Protein AF-A0A6L3X5A9-F1 (afdb_monomer_lite)

Sequence (90 aa):
EPLAPNANRLEGLCPPVQAADGELNGEPVRFVTVVRDANNHFPRAAQGEVGLLEGWTLAKVVSETVAADADKAVKRPIVAVNGGPNHGHG

Organism: NCBI:txid158836

Radius of gyration: 14.07 Å; chains: 1; bounding box: 43×21×39 Å

Foldseek 3Di:
DDQDPPWAWDPDADPQKTWTWDDDPNAIAIEIAGAAACPDPDNVCRHRDCDDRNVVRVVVVVVVQCVVCVPPPDRHYYHYDYPDDPPPDD

Structure (mmCIF, N/CA/C/O backbone):
data_AF-A0A6L3X5A9-F1
#
_entry.id   AF-A0A6L3X5A9-F1
#
loop_
_atom_site.group_PDB
_atom_site.id
_atom_site.type_symbol
_atom_site.label_atom_id
_atom_site.label_alt_id
_atom_site.label_comp_id
_atom_site.label_asym_id
_atom_site.label_entity_id
_atom_site.label_seq_id
_atom_site.pdbx_PDB_ins_code
_atom_site.Cartn_x
_atom_site.Cartn_y
_atom_site.Cartn_z
_atom_site.occupancy
_atom_site.B_iso_or_equiv
_atom_site.auth_seq_id
_atom_site.auth_comp_id
_atom_site.auth_asym_id
_atom_site.auth_atom_id
_atom_site.pdbx_PDB_model_num
ATOM 1 N N . GLU A 1 1 ? 14.987 -1.393 2.798 1.00 54.12 1 GLU A N 1
ATOM 2 C CA . GLU A 1 1 ? 14.934 -0.814 4.154 1.00 54.12 1 GLU A CA 1
ATOM 3 C C . GLU A 1 1 ? 13.520 -0.990 4.704 1.00 54.12 1 GLU A C 1
ATOM 5 O O . GLU A 1 1 ? 12.596 -0.966 3.890 1.00 54.12 1 GLU A O 1
ATOM 10 N N . PRO A 1 2 ? 13.332 -1.290 5.999 1.00 65.56 2 PRO A N 1
ATOM 11 C CA . PRO A 1 2 ? 12.000 -1.399 6.597 1.00 65.56 2 PRO A CA 1
ATOM 12 C C . PRO A 1 2 ? 11.289 -0.034 6.629 1.00 65.56 2 PRO A C 1
ATOM 14 O O . PRO A 1 2 ? 11.931 0.988 6.842 1.00 65.56 2 PRO A O 1
ATOM 17 N N . LEU A 1 3 ? 9.965 -0.023 6.424 1.00 77.88 3 LEU A N 1
ATOM 18 C CA . LEU A 1 3 ? 9.157 1.212 6.374 1.00 77.88 3 LEU A CA 1
ATOM 19 C C . LEU A 1 3 ? 9.042 1.920 7.728 1.00 77.88 3 LEU A C 1
ATOM 21 O O . LEU A 1 3 ? 8.929 3.140 7.782 1.00 77.88 3 LEU A O 1
ATOM 25 N N . ALA A 1 4 ? 9.053 1.141 8.805 1.00 79.62 4 ALA A N 1
ATOM 26 C CA . ALA A 1 4 ? 9.098 1.601 10.181 1.00 79.62 4 ALA A CA 1
ATOM 27 C C . ALA A 1 4 ? 9.706 0.487 11.057 1.00 79.62 4 ALA A C 1
ATOM 29 O O . ALA A 1 4 ? 9.703 -0.683 10.646 1.00 79.62 4 ALA A O 1
ATOM 30 N N . PRO A 1 5 ? 10.233 0.811 12.252 1.00 79.00 5 PRO A N 1
ATOM 31 C CA . PRO A 1 5 ? 10.701 -0.196 13.200 1.00 79.00 5 PRO A CA 1
ATOM 32 C C . PRO A 1 5 ? 9.594 -1.206 13.523 1.00 79.00 5 PRO A C 1
ATOM 34 O O . PRO A 1 5 ? 8.461 -0.814 13.784 1.00 79.00 5 PRO A O 1
ATOM 37 N N . ASN A 1 6 ? 9.927 -2.500 13.516 1.00 81.94 6 ASN A N 1
ATOM 38 C CA . ASN A 1 6 ? 9.012 -3.606 13.842 1.00 81.94 6 ASN A CA 1
ATOM 39 C C . ASN A 1 6 ? 7.741 -3.697 12.970 1.00 81.94 6 ASN A C 1
ATOM 41 O O . ASN A 1 6 ? 6.777 -4.348 13.366 1.00 81.94 6 ASN A O 1
ATOM 45 N N . ALA A 1 7 ? 7.727 -3.072 11.788 1.00 86.75 7 ALA A N 1
ATOM 46 C CA . ALA A 1 7 ? 6.590 -3.159 10.881 1.00 86.75 7 ALA A CA 1
ATOM 47 C C . ALA A 1 7 ? 6.616 -4.460 10.058 1.00 86.75 7 ALA A C 1
AT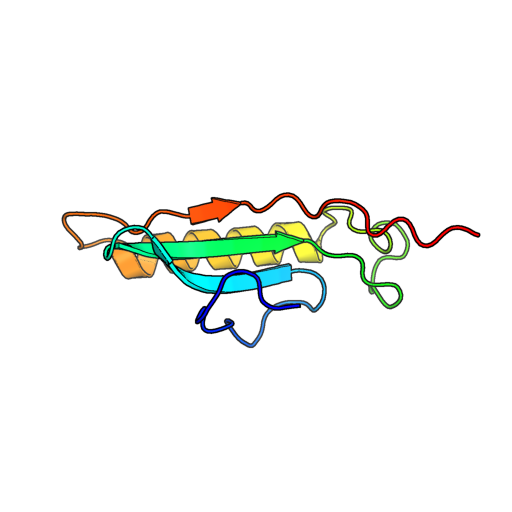OM 49 O O . ALA A 1 7 ? 7.620 -4.795 9.424 1.00 86.75 7 ALA A O 1
ATOM 50 N N . ASN A 1 8 ? 5.485 -5.162 10.020 1.00 92.31 8 ASN A N 1
ATOM 51 C CA . ASN A 1 8 ? 5.291 -6.392 9.260 1.00 92.31 8 ASN A CA 1
ATOM 52 C C . ASN A 1 8 ? 4.855 -6.068 7.832 1.00 92.31 8 ASN A C 1
ATOM 54 O O . ASN A 1 8 ? 3.792 -5.485 7.612 1.00 92.31 8 ASN A O 1
ATOM 58 N N . ARG A 1 9 ? 5.681 -6.441 6.850 1.00 92.25 9 ARG A N 1
ATOM 59 C CA . ARG A 1 9 ? 5.424 -6.152 5.435 1.00 92.25 9 ARG A CA 1
ATOM 60 C C . ARG A 1 9 ? 4.266 -6.996 4.895 1.00 92.25 9 ARG A C 1
ATOM 62 O O . ARG A 1 9 ? 4.197 -8.193 5.147 1.00 92.25 9 ARG A O 1
ATOM 69 N N . LEU A 1 10 ? 3.401 -6.369 4.102 1.00 94.75 10 LEU A N 1
ATOM 70 C CA . LEU A 1 10 ? 2.382 -7.060 3.317 1.00 94.75 10 LEU A CA 1
ATOM 71 C C . LEU A 1 10 ? 3.024 -7.738 2.100 1.00 94.75 10 LEU A C 1
ATOM 73 O O . LEU A 1 10 ? 3.855 -7.148 1.405 1.00 94.75 10 LEU A O 1
ATOM 77 N N . GLU A 1 11 ? 2.606 -8.967 1.823 1.00 93.19 11 GLU A N 1
ATOM 78 C CA . GLU A 1 11 ? 3.063 -9.744 0.671 1.00 93.19 11 GLU A CA 1
ATOM 79 C C . GLU A 1 11 ? 2.121 -9.599 -0.535 1.00 93.19 11 GLU A C 1
ATOM 81 O O . GLU A 1 11 ? 1.009 -9.081 -0.429 1.00 93.19 11 GLU A O 1
ATOM 86 N N . GLY A 1 12 ? 2.566 -10.059 -1.709 1.00 93.00 12 GLY A N 1
ATOM 87 C CA . GLY A 1 12 ? 1.729 -10.110 -2.916 1.00 93.00 12 GLY A CA 1
ATOM 88 C C . GLY A 1 12 ? 1.424 -8.752 -3.559 1.00 93.00 12 GLY A C 1
ATOM 89 O O . GLY A 1 12 ? 0.497 -8.648 -4.364 1.00 93.00 12 GLY A O 1
ATOM 90 N N . LEU A 1 13 ? 2.182 -7.712 -3.208 1.00 93.94 13 LEU A N 1
ATOM 91 C CA . LEU A 1 13 ? 2.112 -6.391 -3.835 1.00 93.94 13 LEU A CA 1
ATOM 92 C C . LEU A 1 13 ? 3.042 -6.318 -5.050 1.00 93.94 13 LEU A C 1
ATOM 94 O O . LEU A 1 13 ? 4.013 -7.074 -5.143 1.00 93.94 13 LEU A O 1
ATOM 98 N N . CYS A 1 14 ? 2.773 -5.394 -5.980 1.00 92.69 14 CYS A N 1
ATOM 99 C CA . CYS A 1 14 ? 3.736 -5.122 -7.042 1.00 92.69 14 CYS A CA 1
ATOM 100 C C . CYS A 1 14 ? 5.062 -4.617 -6.433 1.00 92.69 14 CYS A C 1
ATOM 102 O O . CYS A 1 14 ? 5.020 -3.847 -5.470 1.00 92.69 14 CYS A O 1
ATOM 104 N N . PRO A 1 15 ? 6.230 -4.981 -6.993 1.00 91.50 15 PRO A N 1
ATOM 105 C CA . PRO A 1 15 ? 7.533 -4.700 -6.380 1.00 91.50 15 PRO A CA 1
ATOM 106 C C . PRO A 1 15 ? 7.793 -3.248 -5.917 1.00 91.50 15 PRO A C 1
ATOM 108 O O . PRO A 1 15 ? 8.336 -3.085 -4.820 1.00 91.50 15 PRO A O 1
ATOM 111 N N . PRO A 1 16 ? 7.411 -2.193 -6.671 1.00 92.00 16 PRO A N 1
ATOM 112 C CA . PRO A 1 16 ? 7.663 -0.811 -6.254 1.00 92.00 16 PRO A CA 1
ATOM 113 C C . PRO A 1 16 ? 6.728 -0.310 -5.148 1.00 92.00 16 PRO A C 1
ATOM 115 O O . PRO A 1 16 ? 7.031 0.706 -4.527 1.00 92.00 16 PRO A O 1
ATOM 118 N N . VAL A 1 17 ? 5.618 -0.997 -4.855 1.00 94.19 17 VAL A N 1
ATOM 119 C CA . VAL A 1 17 ? 4.706 -0.615 -3.768 1.00 94.19 17 VAL A CA 1
ATOM 120 C C . VAL A 1 17 ? 5.032 -1.429 -2.533 1.00 94.19 17 VAL A C 1
ATOM 122 O O . VAL A 1 17 ? 4.997 -2.658 -2.540 1.00 94.19 17 VAL A O 1
ATOM 125 N N . GLN A 1 18 ? 5.303 -0.735 -1.436 1.00 94.50 18 GLN A N 1
ATOM 126 C CA . GLN A 1 18 ? 5.510 -1.371 -0.146 1.00 94.50 18 GLN A CA 1
ATOM 127 C C . GLN A 1 18 ? 4.406 -0.934 0.799 1.00 94.50 18 GLN A C 1
ATOM 129 O O . GLN A 1 18 ? 4.102 0.254 0.905 1.00 94.50 18 GLN A O 1
ATOM 134 N N . ALA A 1 19 ? 3.850 -1.897 1.523 1.00 95.69 19 ALA A N 1
ATOM 135 C CA . ALA A 1 19 ? 2.982 -1.630 2.650 1.00 95.69 19 ALA A CA 1
ATOM 136 C C . ALA A 1 19 ? 3.430 -2.464 3.845 1.00 95.69 19 ALA A C 1
ATOM 138 O O . ALA A 1 19 ? 3.899 -3.593 3.676 1.00 95.69 19 ALA A O 1
ATOM 139 N N . ALA A 1 20 ? 3.297 -1.914 5.044 1.00 95.81 20 ALA A N 1
ATOM 140 C CA . ALA A 1 20 ? 3.570 -2.639 6.273 1.00 95.8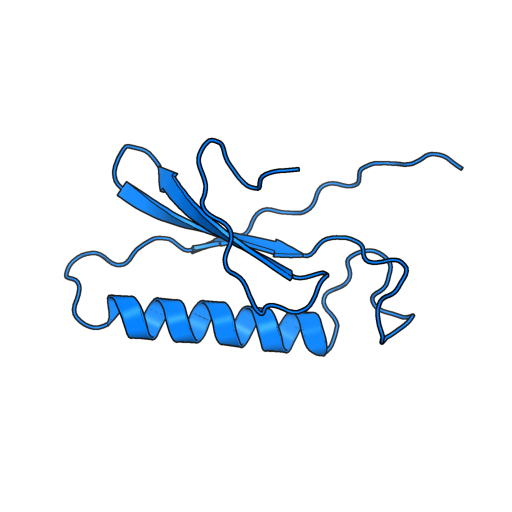1 20 ALA A CA 1
ATOM 141 C C . ALA A 1 20 ? 2.624 -2.196 7.387 1.00 95.81 20 ALA A C 1
ATOM 143 O O . ALA A 1 20 ? 2.329 -1.008 7.518 1.00 95.81 20 ALA A O 1
ATOM 144 N N . ASP A 1 21 ? 2.171 -3.153 8.189 1.00 96.31 21 ASP A N 1
ATOM 145 C CA . ASP A 1 21 ? 1.448 -2.875 9.426 1.00 96.31 21 ASP A CA 1
ATOM 146 C C . ASP A 1 21 ? 2.453 -2.692 10.568 1.00 96.31 21 ASP A C 1
ATOM 148 O O . ASP A 1 21 ? 3.396 -3.469 10.707 1.00 96.31 21 ASP A O 1
ATOM 152 N N . GLY A 1 22 ? 2.257 -1.666 11.385 1.00 94.25 22 GLY A N 1
ATOM 153 C CA . GLY A 1 22 ? 3.066 -1.387 12.566 1.00 94.25 22 GLY A CA 1
ATOM 154 C C . GLY A 1 22 ? 2.241 -0.690 13.640 1.00 94.25 22 GLY A C 1
ATOM 155 O O . GLY A 1 22 ? 1.009 -0.716 13.604 1.00 94.25 22 GLY A O 1
ATOM 156 N N . GLU A 1 23 ? 2.927 -0.033 14.571 1.00 93.50 23 GLU A N 1
ATOM 157 C CA . GLU A 1 23 ? 2.298 0.720 15.656 1.00 93.50 23 GLU A CA 1
ATOM 158 C C . GLU A 1 23 ? 2.837 2.152 15.724 1.00 93.50 23 GLU A C 1
ATOM 160 O O . GLU A 1 23 ? 4.022 2.401 15.492 1.00 93.50 23 GLU A O 1
ATOM 165 N N . LEU A 1 24 ? 1.965 3.099 16.070 1.00 89.06 24 LEU A N 1
ATOM 166 C CA . LEU A 1 24 ? 2.317 4.478 16.395 1.00 89.06 24 LEU A CA 1
ATOM 167 C C . LEU A 1 24 ? 1.603 4.862 17.691 1.00 89.06 24 LEU A C 1
ATOM 169 O O . LEU A 1 24 ? 0.378 4.861 17.745 1.00 89.06 24 LEU A O 1
ATOM 173 N N . ASN A 1 25 ? 2.363 5.179 18.742 1.00 89.38 25 ASN A N 1
ATOM 174 C CA . ASN A 1 25 ? 1.830 5.449 20.087 1.00 89.38 25 ASN A CA 1
ATOM 175 C C . ASN A 1 25 ? 0.937 4.319 20.648 1.00 89.38 25 ASN A C 1
ATOM 177 O O . ASN A 1 25 ? -0.013 4.592 21.375 1.00 89.38 25 ASN A O 1
ATOM 181 N N . GLY A 1 26 ? 1.240 3.060 20.311 1.00 89.50 26 GLY A N 1
ATOM 182 C CA . GLY A 1 26 ? 0.458 1.887 20.728 1.00 89.50 26 GLY A CA 1
ATOM 183 C C . GLY A 1 26 ? -0.819 1.645 19.917 1.00 89.50 26 GLY A C 1
ATOM 184 O O . GLY A 1 26 ? -1.542 0.697 20.202 1.00 89.50 26 GLY A O 1
ATOM 185 N N . GLU A 1 27 ? -1.092 2.466 18.899 1.00 92.12 27 GLU A N 1
ATOM 186 C CA . GLU A 1 27 ? -2.222 2.284 17.989 1.00 92.12 27 GLU A CA 1
ATOM 187 C C . GLU A 1 27 ? -1.765 1.639 16.673 1.00 92.12 27 GLU A C 1
ATOM 189 O O . GLU A 1 27 ? -0.702 1.996 16.149 1.00 92.12 27 GLU A O 1
ATOM 194 N N . PRO A 1 28 ? -2.556 0.716 16.093 1.00 94.94 28 PRO A N 1
ATOM 195 C CA .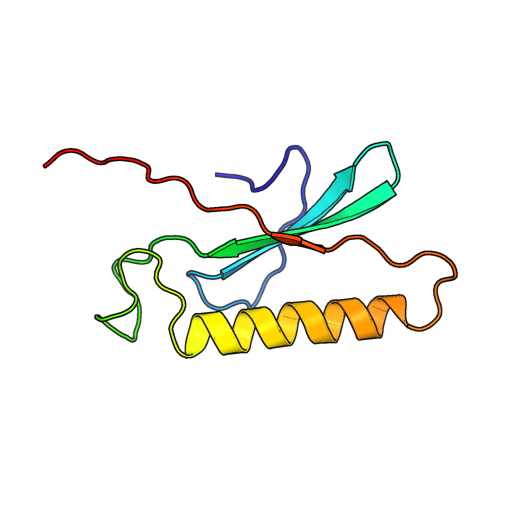 PRO A 1 28 ? -2.211 0.073 14.834 1.00 94.94 28 PRO A CA 1
ATOM 196 C C . PRO A 1 28 ? -2.203 1.093 13.693 1.00 94.94 28 PRO A C 1
ATOM 198 O O . PRO A 1 28 ? -3.118 1.903 13.566 1.00 94.94 28 PRO A O 1
ATOM 201 N N . VAL A 1 29 ? -1.207 1.009 12.814 1.00 96.56 29 VAL A N 1
ATOM 202 C CA . VAL A 1 29 ? -1.041 1.885 11.647 1.00 96.56 29 VAL A CA 1
ATOM 203 C C . VAL A 1 29 ? -0.596 1.076 10.435 1.00 96.56 29 VAL A C 1
ATOM 205 O O . VAL A 1 29 ? 0.135 0.096 10.562 1.00 96.56 29 VAL A O 1
ATOM 208 N N . ARG A 1 30 ? -1.016 1.501 9.241 1.00 97.38 30 ARG A N 1
ATOM 209 C CA . ARG A 1 30 ? -0.512 0.967 7.976 1.00 97.38 30 ARG A CA 1
ATOM 210 C C . ARG A 1 30 ? 0.345 2.001 7.264 1.00 97.38 30 ARG A C 1
ATOM 212 O O . ARG A 1 30 ? -0.157 3.041 6.849 1.00 97.38 30 ARG A O 1
ATOM 219 N N . PHE A 1 31 ? 1.622 1.698 7.081 1.00 95.88 31 PHE A N 1
ATOM 220 C CA . PHE A 1 31 ? 2.530 2.498 6.266 1.00 95.88 31 PHE A CA 1
ATOM 221 C C . PHE A 1 31 ? 2.440 2.058 4.812 1.00 95.88 31 PHE A C 1
ATOM 223 O O . PHE A 1 31 ? 2.419 0.859 4.536 1.00 95.88 31 PHE A O 1
ATOM 230 N N . VAL A 1 32 ? 2.422 3.016 3.889 1.00 95.31 32 VAL A N 1
ATOM 231 C CA . VAL A 1 32 ? 2.492 2.772 2.444 1.00 95.31 32 VAL A CA 1
ATOM 232 C C . VAL A 1 32 ? 3.530 3.686 1.806 1.00 95.31 32 VAL A C 1
ATOM 234 O O . VAL A 1 32 ? 3.664 4.847 2.189 1.00 95.31 32 VAL A O 1
ATOM 237 N N . THR A 1 33 ? 4.273 3.179 0.828 1.00 94.25 33 THR A N 1
ATOM 238 C CA . THR A 1 33 ? 5.187 3.992 0.017 1.00 94.25 33 THR A CA 1
ATOM 239 C C . THR A 1 33 ? 5.358 3.404 -1.378 1.00 94.25 33 THR A C 1
ATOM 241 O O . THR A 1 33 ? 5.082 2.222 -1.610 1.00 94.25 33 THR A O 1
ATOM 244 N N . VAL A 1 34 ? 5.864 4.236 -2.283 1.00 92.00 34 VAL A N 1
ATOM 245 C CA . VAL A 1 34 ? 6.338 3.832 -3.605 1.00 92.00 34 VAL A CA 1
ATOM 246 C C . VAL A 1 34 ? 7.840 4.062 -3.652 1.00 92.00 34 VAL A C 1
ATOM 248 O O . VAL A 1 34 ? 8.322 5.134 -3.289 1.00 92.00 34 VAL A O 1
ATOM 251 N N . VAL A 1 35 ? 8.579 3.043 -4.076 1.00 90.88 35 VAL A N 1
ATOM 252 C CA . VAL A 1 35 ? 10.032 3.099 -4.225 1.00 90.88 35 VAL A CA 1
ATOM 253 C C . VAL A 1 35 ? 10.437 2.938 -5.679 1.00 90.88 35 VAL A C 1
ATOM 255 O O . VAL A 1 35 ? 9.695 2.415 -6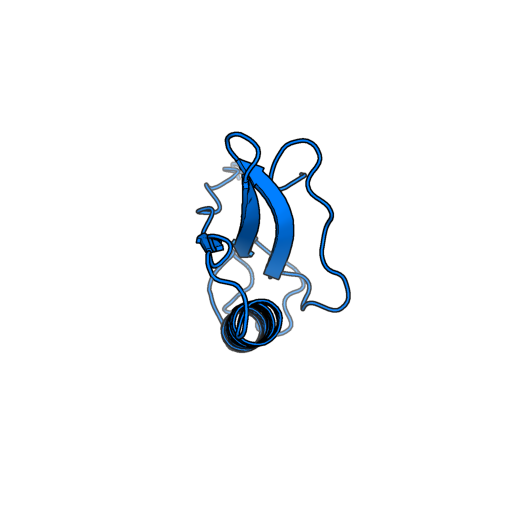.508 1.00 90.88 35 VAL A O 1
ATOM 258 N N . ARG A 1 36 ? 11.668 3.353 -5.973 1.00 90.88 36 ARG A N 1
ATOM 259 C CA . ARG A 1 36 ? 12.316 3.094 -7.252 1.00 90.88 36 ARG A CA 1
ATOM 260 C C . ARG A 1 36 ? 12.376 1.591 -7.547 1.00 90.88 36 ARG A C 1
ATOM 262 O O . ARG A 1 36 ? 12.869 0.823 -6.723 1.00 90.88 36 ARG A O 1
ATOM 269 N N . ASP A 1 37 ? 11.989 1.214 -8.762 1.00 91.88 37 ASP A N 1
ATOM 270 C CA . ASP A 1 37 ? 12.203 -0.121 -9.321 1.00 91.88 37 ASP A CA 1
ATOM 271 C C . ASP A 1 37 ? 12.823 -0.005 -10.720 1.00 91.88 37 ASP A C 1
ATOM 273 O O . ASP A 1 37 ? 12.152 0.314 -11.697 1.00 91.88 37 ASP A O 1
ATOM 277 N N . ALA A 1 38 ? 14.127 -0.272 -10.829 1.00 92.62 38 ALA A N 1
ATOM 278 C CA . ALA A 1 38 ? 14.830 -0.222 -12.112 1.00 92.62 38 ALA A CA 1
ATOM 279 C C . ALA A 1 38 ? 14.349 -1.296 -13.106 1.00 92.62 38 ALA A C 1
ATOM 281 O O . ALA A 1 38 ? 14.588 -1.159 -14.303 1.00 92.62 38 ALA A O 1
ATOM 282 N N . ASN A 1 39 ? 13.667 -2.335 -12.615 1.00 94.12 39 ASN A N 1
ATOM 283 C CA . ASN A 1 39 ? 13.106 -3.420 -13.413 1.00 94.12 39 ASN A CA 1
ATOM 284 C C . ASN A 1 39 ? 11.587 -3.270 -13.592 1.00 94.12 39 ASN A C 1
ATOM 286 O O . ASN A 1 39 ? 10.919 -4.249 -13.936 1.00 94.12 39 ASN A O 1
ATOM 290 N N . ASN A 1 40 ? 11.037 -2.068 -13.363 1.00 93.38 40 ASN A N 1
ATOM 291 C CA . ASN A 1 40 ? 9.609 -1.823 -13.518 1.00 93.38 40 ASN A CA 1
ATOM 292 C C . ASN A 1 40 ? 9.158 -2.215 -14.933 1.00 93.38 40 ASN A C 1
ATOM 294 O O . ASN A 1 40 ? 9.789 -1.853 -15.931 1.00 93.38 40 ASN A O 1
ATOM 298 N N . HIS A 1 41 ? 8.030 -2.923 -15.015 1.00 93.44 41 HIS A N 1
ATOM 299 C CA . HIS A 1 41 ? 7.399 -3.297 -16.278 1.00 93.44 41 HIS A CA 1
ATOM 300 C C . HIS A 1 41 ? 7.143 -2.082 -17.184 1.00 93.44 41 HIS A C 1
ATOM 302 O O . HIS A 1 41 ? 7.203 -2.195 -18.407 1.00 93.44 41 HIS A O 1
ATOM 308 N N . PHE A 1 42 ? 6.885 -0.916 -16.585 1.00 93.19 42 PHE A N 1
ATOM 309 C CA . PHE A 1 42 ? 6.723 0.350 -17.283 1.00 93.19 42 PHE A CA 1
ATOM 310 C C . PHE A 1 42 ? 7.988 1.209 -17.126 1.00 93.19 42 PHE A C 1
ATOM 312 O O . PHE A 1 42 ? 8.184 1.809 -16.069 1.00 93.19 42 PHE A O 1
ATOM 319 N N . PRO A 1 43 ? 8.819 1.379 -18.178 1.00 91.75 43 PRO A N 1
ATOM 320 C CA . PRO A 1 43 ? 10.072 2.139 -18.082 1.00 91.75 43 PRO A CA 1
ATOM 321 C C . PRO A 1 43 ? 9.900 3.598 -17.635 1.00 91.75 43 PRO A C 1
ATOM 323 O O . PRO A 1 43 ? 10.823 4.207 -17.106 1.00 91.75 43 PRO A O 1
ATOM 326 N N . ARG A 1 44 ? 8.707 4.171 -17.846 1.00 92.62 44 ARG A N 1
ATOM 327 C CA . ARG A 1 44 ? 8.338 5.528 -17.413 1.00 92.62 44 ARG A CA 1
ATOM 328 C C . ARG A 1 44 ? 8.020 5.643 -15.914 1.00 92.62 44 ARG A C 1
ATOM 330 O O . ARG A 1 44 ? 7.776 6.757 -15.472 1.00 92.62 44 ARG A O 1
ATOM 337 N N . ALA A 1 45 ? 7.995 4.528 -15.182 1.00 92.44 45 ALA A N 1
ATOM 338 C CA . ALA A 1 45 ? 7.752 4.456 -13.739 1.00 92.44 45 ALA A CA 1
ATOM 339 C C . ALA A 1 45 ? 8.921 3.797 -12.973 1.00 92.44 45 ALA A C 1
ATOM 341 O O . ALA A 1 45 ? 8.759 3.242 -11.886 1.00 92.44 45 ALA A O 1
ATOM 342 N N . ALA A 1 46 ? 10.121 3.804 -13.561 1.00 91.69 46 ALA A N 1
ATOM 343 C CA . ALA A 1 46 ? 11.282 3.103 -13.021 1.00 91.69 46 ALA A CA 1
ATOM 344 C C . ALA A 1 46 ? 12.099 3.915 -11.999 1.00 91.69 46 ALA A C 1
ATOM 346 O O . ALA A 1 46 ? 13.071 3.397 -11.448 1.00 91.69 46 ALA A O 1
ATOM 347 N N . GLN A 1 47 ? 11.766 5.188 -11.765 1.00 89.06 47 GLN A N 1
ATOM 348 C CA . GLN A 1 47 ? 12.486 6.099 -10.863 1.00 89.06 47 GLN A CA 1
ATOM 349 C C . GLN A 1 47 ? 11.706 6.409 -9.577 1.00 89.06 47 GLN A C 1
ATOM 351 O O . GLN A 1 47 ? 12.146 7.237 -8.784 1.00 89.06 47 GLN A O 1
ATOM 356 N N . GLY A 1 48 ? 10.598 5.704 -9.330 1.00 85.19 48 GLY A N 1
ATOM 357 C CA . GLY A 1 48 ? 9.734 5.918 -8.166 1.00 85.19 48 GLY A CA 1
ATOM 358 C C . GLY A 1 48 ? 8.490 6.748 -8.480 1.00 85.19 48 GLY A C 1
ATOM 359 O O . GLY A 1 48 ? 7.829 7.241 -7.569 1.00 85.19 48 GLY A O 1
ATOM 360 N N . GLU A 1 49 ? 8.162 6.920 -9.760 1.00 91.12 49 GLU A N 1
ATOM 361 C CA . GLU A 1 49 ? 6.893 7.497 -10.176 1.00 91.12 49 GLU A CA 1
ATOM 362 C C . GLU A 1 49 ? 5.727 6.565 -9.828 1.00 91.12 49 GLU A C 1
ATOM 364 O O . GLU A 1 49 ? 5.850 5.340 -9.811 1.00 91.12 49 GLU A O 1
ATOM 369 N N . VAL A 1 50 ? 4.552 7.152 -9.614 1.00 92.69 50 VAL A N 1
ATOM 370 C CA . VAL A 1 50 ? 3.311 6.390 -9.471 1.00 92.69 50 VAL A CA 1
ATOM 371 C C . VAL A 1 50 ? 2.740 6.134 -10.866 1.00 92.69 50 VAL A C 1
ATOM 373 O O . VAL A 1 50 ? 2.077 6.997 -11.442 1.00 92.69 50 VAL A O 1
ATOM 376 N N . GLY A 1 51 ? 3.039 4.964 -11.428 1.00 92.62 51 GLY A N 1
ATOM 377 C CA . GLY A 1 51 ? 2.493 4.479 -12.691 1.00 92.62 51 GLY A CA 1
ATOM 378 C C . GLY A 1 51 ? 1.222 3.641 -12.512 1.00 92.62 51 GLY A C 1
ATOM 379 O O . GLY A 1 51 ? 0.532 3.702 -11.492 1.00 92.62 51 GLY A O 1
ATOM 380 N N . LEU A 1 52 ? 0.886 2.854 -13.541 1.00 94.62 52 LEU A N 1
ATOM 381 C CA . LEU A 1 52 ? -0.345 2.054 -13.573 1.00 94.62 52 LEU A CA 1
ATOM 382 C C . LEU A 1 52 ? -0.380 0.986 -12.474 1.00 94.62 52 LEU A C 1
ATOM 384 O O . LEU A 1 52 ? -1.404 0.839 -11.809 1.00 94.62 52 LEU A O 1
ATOM 388 N N . LEU A 1 53 ? 0.717 0.243 -12.286 1.00 94.19 53 LEU A N 1
ATOM 389 C CA . LEU A 1 53 ? 0.782 -0.832 -11.289 1.00 94.19 53 LEU A CA 1
ATOM 390 C C . LEU A 1 53 ? 0.831 -0.266 -9.879 1.00 94.19 53 LEU A C 1
ATOM 392 O O . LEU A 1 53 ? 0.175 -0.797 -8.984 1.00 94.19 53 LEU A O 1
ATOM 396 N N . GLU A 1 54 ? 1.566 0.827 -9.696 1.00 94.00 54 GLU A N 1
ATOM 397 C CA . GLU A 1 54 ? 1.721 1.492 -8.412 1.00 94.00 54 GLU A CA 1
ATOM 398 C C . GLU A 1 54 ? 0.377 2.056 -7.957 1.00 94.00 54 GLU A C 1
ATOM 400 O O . GLU A 1 54 ? -0.073 1.760 -6.851 1.00 94.00 54 GLU A O 1
ATOM 405 N N . GLY A 1 55 ? -0.309 2.793 -8.837 1.00 94.81 55 GLY A N 1
ATOM 406 C CA . GLY A 1 55 ? -1.624 3.365 -8.561 1.00 94.81 55 GLY A CA 1
ATOM 407 C C . GLY A 1 55 ? -2.677 2.301 -8.244 1.00 94.81 55 GLY A C 1
ATOM 408 O O . GLY A 1 55 ? -3.375 2.410 -7.236 1.00 94.81 55 GLY A O 1
ATOM 409 N N . TRP A 1 56 ? -2.763 1.238 -9.053 1.00 97.25 56 TRP A N 1
ATOM 410 C CA . TRP A 1 56 ? -3.704 0.139 -8.801 1.00 97.25 56 TRP A CA 1
ATOM 411 C C . TRP A 1 56 ? -3.405 -0.617 -7.509 1.00 97.25 56 TRP A C 1
ATOM 413 O O . TRP A 1 56 ? -4.323 -0.934 -6.753 1.00 97.25 56 TRP A O 1
ATOM 423 N N . THR A 1 57 ? -2.133 -0.903 -7.236 1.00 96.88 57 THR A N 1
ATOM 424 C CA . THR A 1 57 ? -1.740 -1.640 -6.030 1.00 96.88 57 THR A CA 1
ATOM 425 C C . THR A 1 57 ? -1.964 -0.798 -4.778 1.00 96.88 57 THR A C 1
ATOM 427 O O . THR A 1 57 ? -2.483 -1.315 -3.791 1.00 96.88 57 THR A O 1
ATOM 430 N N . LEU A 1 58 ? -1.669 0.506 -4.816 1.00 96.62 58 LEU A N 1
ATOM 431 C CA . LEU A 1 58 ? -2.008 1.428 -3.729 1.00 96.62 58 LEU A CA 1
ATOM 432 C C . LEU A 1 58 ? -3.517 1.473 -3.480 1.00 96.62 58 LEU A C 1
ATOM 434 O O . LEU A 1 58 ? -3.945 1.355 -2.333 1.00 96.62 58 LEU A O 1
ATOM 438 N N . ALA A 1 59 ? -4.322 1.592 -4.540 1.00 97.25 59 ALA A N 1
ATOM 439 C CA . ALA A 1 59 ? -5.776 1.578 -4.425 1.00 97.25 59 ALA A CA 1
ATOM 440 C C . ALA A 1 59 ? -6.266 0.278 -3.773 1.00 97.25 59 ALA A C 1
ATOM 442 O O . ALA A 1 59 ? -7.035 0.334 -2.817 1.00 97.25 59 ALA A O 1
ATOM 443 N N . LYS A 1 60 ? -5.750 -0.878 -4.214 1.00 97.50 60 LYS A N 1
ATOM 444 C CA . LYS A 1 60 ? -6.043 -2.182 -3.607 1.00 97.50 60 LYS A CA 1
ATOM 445 C C . LYS A 1 60 ? -5.714 -2.195 -2.113 1.00 97.50 60 LYS A C 1
ATOM 447 O O . LYS A 1 60 ? -6.587 -2.515 -1.313 1.00 97.50 60 LYS A O 1
ATOM 452 N N . VAL A 1 61 ? -4.497 -1.800 -1.730 1.00 97.75 61 VAL A N 1
ATOM 453 C CA . VAL A 1 61 ? -4.066 -1.773 -0.322 1.00 97.75 61 VAL A CA 1
ATOM 454 C C . VAL A 1 61 ? -4.991 -0.888 0.512 1.00 97.75 61 VAL A C 1
ATOM 456 O O . VAL A 1 61 ? -5.439 -1.306 1.579 1.00 97.75 61 VAL A O 1
ATOM 459 N N . VAL A 1 62 ? -5.315 0.318 0.042 1.00 97.56 62 VAL A N 1
ATOM 460 C CA . VAL A 1 62 ? -6.215 1.233 0.756 1.00 97.56 62 VAL A CA 1
ATOM 461 C C . VAL A 1 62 ? -7.613 0.631 0.883 1.00 97.56 62 VAL A C 1
ATOM 463 O O . VAL A 1 62 ? -8.144 0.574 1.991 1.00 97.56 62 VAL A O 1
ATOM 466 N N . SER A 1 63 ? -8.192 0.128 -0.209 1.00 98.25 63 SER A N 1
ATOM 467 C CA . SER A 1 63 ? -9.525 -0.481 -0.204 1.00 98.25 63 SER A CA 1
ATOM 468 C C . SER A 1 63 ? -9.613 -1.684 0.735 1.00 98.25 63 SER A C 1
ATOM 470 O O . SER A 1 63 ? -10.557 -1.780 1.515 1.00 98.25 63 SER A O 1
ATOM 472 N N . GLU A 1 64 ? -8.616 -2.566 0.722 1.00 97.88 64 GLU A N 1
ATOM 473 C CA . GLU A 1 64 ? -8.553 -3.718 1.626 1.00 97.88 64 GLU A CA 1
ATOM 474 C C . GLU A 1 64 ? -8.382 -3.288 3.086 1.00 97.88 64 GLU A C 1
ATOM 476 O O . GLU A 1 64 ? -8.969 -3.892 3.979 1.00 97.88 64 GLU A O 1
ATOM 481 N N . THR A 1 65 ? -7.628 -2.216 3.345 1.00 97.81 65 THR A N 1
ATOM 482 C CA . THR A 1 65 ? -7.489 -1.651 4.697 1.00 97.81 65 THR A CA 1
ATOM 483 C C . THR A 1 65 ? -8.820 -1.122 5.215 1.00 97.81 65 THR A C 1
ATOM 485 O O . THR A 1 65 ? -9.210 -1.425 6.340 1.00 97.81 65 THR A O 1
ATOM 488 N N . VAL A 1 66 ? -9.530 -0.355 4.382 1.00 98.12 66 VAL A N 1
ATOM 489 C CA . VAL A 1 66 ? -10.850 0.192 4.712 1.00 98.12 66 VAL A CA 1
ATOM 490 C C . VAL A 1 66 ? -11.845 -0.937 4.975 1.00 98.12 66 VAL A C 1
ATOM 492 O O . VAL A 1 66 ? -12.570 -0.876 5.963 1.00 98.12 66 VAL A O 1
ATOM 495 N N . ALA A 1 67 ? -11.847 -1.981 4.142 1.00 98.44 67 ALA A N 1
ATOM 496 C CA . ALA A 1 67 ? -12.707 -3.145 4.330 1.00 98.44 67 ALA A CA 1
ATOM 497 C C . ALA A 1 67 ? -12.380 -3.905 5.627 1.00 98.44 67 ALA A C 1
ATOM 499 O O . ALA A 1 67 ? -13.283 -4.223 6.395 1.00 98.44 67 ALA A O 1
ATOM 500 N N . ALA A 1 68 ? -11.096 -4.145 5.913 1.00 97.69 68 ALA A N 1
ATOM 501 C CA . ALA A 1 68 ? -10.657 -4.855 7.116 1.00 97.69 68 ALA A CA 1
ATOM 502 C C . ALA A 1 68 ? -10.995 -4.112 8.419 1.00 97.69 68 ALA A C 1
ATOM 504 O O . ALA A 1 68 ? -11.149 -4.730 9.473 1.00 97.69 68 ALA A O 1
ATOM 505 N N . ASP A 1 69 ? -11.102 -2.787 8.355 1.00 97.94 69 ASP A N 1
ATOM 506 C CA . ASP A 1 69 ? -11.421 -1.950 9.504 1.00 97.94 69 ASP A CA 1
ATOM 507 C C . ASP A 1 69 ? -12.876 -1.456 9.494 1.00 97.94 69 ASP A C 1
ATOM 509 O O . ASP A 1 69 ? -13.237 -0.663 10.362 1.00 97.94 69 ASP A O 1
ATOM 513 N N . ALA A 1 70 ? -13.728 -1.918 8.569 1.00 98.31 70 ALA A N 1
ATOM 514 C CA . ALA A 1 70 ? -15.075 -1.386 8.324 1.00 98.31 70 ALA A CA 1
ATOM 515 C C . ALA A 1 70 ? -15.971 -1.341 9.574 1.00 98.31 70 ALA A C 1
ATOM 517 O O . ALA A 1 70 ? -16.652 -0.338 9.792 1.00 98.31 70 ALA A O 1
ATOM 518 N N . ASP A 1 71 ? -15.862 -2.335 10.457 1.00 98.00 71 ASP A N 1
ATOM 519 C CA . ASP A 1 71 ? -16.677 -2.441 11.677 1.00 98.00 71 ASP A CA 1
ATOM 520 C C . ASP A 1 71 ? -15.971 -1.937 12.948 1.00 98.00 71 ASP A C 1
ATOM 522 O O . ASP A 1 71 ? -16.555 -1.909 14.031 1.00 98.00 71 ASP A O 1
ATOM 526 N N . LYS A 1 72 ? -14.707 -1.505 12.853 1.00 96.88 72 LYS A N 1
ATOM 527 C CA . LYS A 1 72 ? -13.967 -0.991 14.016 1.00 96.88 72 LYS A CA 1
ATOM 528 C C . LYS A 1 72 ? -14.458 0.396 14.424 1.00 96.88 72 LYS A C 1
ATOM 530 O O . LYS A 1 72 ? -14.646 1.259 13.568 1.00 96.88 72 LYS A O 1
ATOM 535 N N . ALA A 1 73 ? -14.584 0.647 15.726 1.00 95.88 73 ALA A N 1
ATOM 536 C CA . ALA A 1 73 ? -14.918 1.978 16.243 1.00 95.88 73 ALA A CA 1
ATOM 537 C C . ALA A 1 73 ? -13.831 3.021 15.912 1.00 95.88 73 ALA A C 1
ATOM 539 O O . ALA A 1 73 ? -14.143 4.158 15.570 1.00 95.88 73 ALA A O 1
ATOM 540 N N . VAL A 1 74 ? -12.561 2.608 15.955 1.00 94.56 74 VAL A N 1
ATOM 541 C CA . VAL A 1 74 ? -11.397 3.408 15.554 1.00 94.56 74 VAL A CA 1
ATOM 542 C C . VAL A 1 74 ? -10.747 2.732 14.348 1.00 94.56 74 VAL A C 1
ATOM 544 O O . VAL A 1 74 ? -10.418 1.547 14.397 1.00 94.56 74 VAL A O 1
ATOM 547 N N . LYS A 1 75 ? -10.607 3.467 13.242 1.00 96.69 75 LYS A N 1
ATOM 548 C CA . LYS A 1 75 ? -9.966 2.970 12.014 1.00 96.69 75 LYS A CA 1
ATOM 549 C C . LYS A 1 75 ? -8.457 3.155 12.123 1.00 96.69 75 LYS A C 1
ATOM 551 O O . LYS A 1 75 ? -8.024 4.215 12.578 1.00 96.69 75 LYS A O 1
ATOM 556 N N . ARG A 1 76 ? -7.661 2.176 11.679 1.00 97.50 76 ARG A N 1
ATOM 557 C CA . ARG A 1 76 ? -6.203 2.344 11.658 1.00 97.50 76 ARG A CA 1
ATOM 558 C C . ARG A 1 76 ? -5.829 3.508 10.728 1.00 97.50 76 ARG A C 1
ATOM 560 O O . ARG A 1 76 ? -6.406 3.612 9.639 1.00 97.50 76 ARG A O 1
ATOM 567 N N . PRO A 1 77 ? -4.863 4.367 11.084 1.00 97.31 77 PRO A N 1
ATOM 568 C CA . PRO A 1 77 ? -4.340 5.351 10.151 1.00 97.31 77 PRO A CA 1
ATOM 569 C C . PRO A 1 77 ? -3.628 4.668 8.978 1.00 97.31 77 PRO A C 1
ATOM 571 O O . PRO A 1 77 ? -2.975 3.635 9.144 1.00 97.31 77 PRO A O 1
ATOM 574 N N . ILE A 1 78 ? -3.715 5.280 7.798 1.00 97.25 78 ILE A N 1
ATOM 575 C CA . ILE A 1 78 ? -2.879 4.938 6.645 1.00 97.25 78 ILE A CA 1
ATOM 576 C C . ILE A 1 78 ? -1.882 6.080 6.465 1.00 97.25 78 ILE A C 1
ATOM 578 O O . ILE A 1 78 ? -2.272 7.205 6.154 1.00 97.25 78 ILE A O 1
ATOM 582 N N . VAL A 1 79 ? -0.602 5.803 6.687 1.00 95.25 79 VAL A N 1
ATOM 583 C CA . VAL A 1 79 ? 0.479 6.788 6.605 1.00 95.25 79 V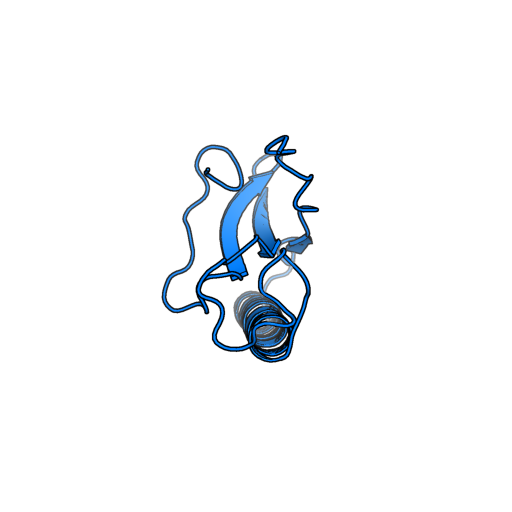AL A CA 1
ATOM 584 C C . VAL A 1 79 ? 1.223 6.597 5.292 1.00 95.25 79 VAL A C 1
ATOM 586 O O . VAL A 1 79 ? 1.912 5.597 5.091 1.00 95.25 79 VAL A O 1
ATOM 589 N N . ALA A 1 80 ? 1.098 7.577 4.401 1.00 92.69 80 ALA A N 1
ATOM 590 C CA . ALA A 1 80 ? 1.917 7.651 3.202 1.00 92.69 80 ALA A CA 1
ATOM 591 C C . ALA A 1 80 ? 3.306 8.187 3.565 1.00 92.69 80 ALA A C 1
ATOM 593 O O . ALA A 1 80 ? 3.455 9.336 3.982 1.00 92.69 80 ALA A O 1
ATOM 594 N N . VAL A 1 81 ? 4.326 7.349 3.407 1.00 88.38 81 VAL A N 1
ATOM 595 C CA . VAL A 1 81 ? 5.724 7.737 3.594 1.00 88.38 81 VAL A CA 1
ATOM 596 C C . VAL A 1 81 ? 6.247 8.230 2.253 1.00 88.38 81 VAL A C 1
ATOM 598 O O . VAL A 1 81 ? 6.232 7.483 1.272 1.00 88.38 81 VAL A O 1
ATOM 601 N N . ASN A 1 82 ? 6.706 9.480 2.192 1.00 73.44 82 ASN A N 1
ATOM 602 C CA . ASN A 1 82 ? 7.356 9.980 0.987 1.00 73.44 82 ASN A CA 1
ATOM 603 C C . ASN A 1 82 ? 8.718 9.287 0.840 1.00 73.44 82 ASN A C 1
ATOM 605 O O . ASN A 1 82 ? 9.564 9.404 1.729 1.00 73.44 82 ASN A O 1
ATOM 609 N N . GLY A 1 83 ? 8.917 8.558 -0.258 1.00 62.53 83 GLY A N 1
ATOM 610 C CA . GLY A 1 83 ? 10.212 7.987 -0.605 1.00 62.53 83 GLY A CA 1
ATOM 611 C C . GLY A 1 83 ? 11.185 9.116 -0.929 1.00 62.53 83 GLY A C 1
ATOM 612 O O . GLY A 1 83 ? 11.259 9.566 -2.068 1.00 62.53 83 GLY A O 1
ATOM 613 N N . GLY A 1 84 ? 11.901 9.622 0.078 1.00 47.59 84 GLY A N 1
ATOM 614 C CA . GLY A 1 84 ? 12.981 10.582 -0.141 1.00 47.59 84 GLY A CA 1
ATOM 615 C C . GLY A 1 84 ? 14.052 9.977 -1.061 1.00 47.59 84 GLY A C 1
ATOM 616 O O . GLY A 1 84 ? 14.281 8.764 -1.004 1.00 47.59 84 GLY A O 1
ATOM 617 N N . PRO A 1 85 ? 14.718 10.770 -1.920 1.00 43.91 85 PRO A N 1
ATOM 618 C CA . PRO A 1 85 ? 15.684 10.226 -2.857 1.00 43.91 85 PRO A CA 1
ATOM 619 C C . PRO A 1 85 ? 16.883 9.717 -2.061 1.00 43.91 85 PRO A C 1
ATOM 621 O O . PRO A 1 85 ? 17.570 10.499 -1.404 1.00 43.91 85 PRO A O 1
ATOM 624 N N . ASN A 1 86 ? 17.201 8.427 -2.163 1.00 45.22 86 ASN A N 1
ATOM 625 C CA . ASN A 1 86 ? 18.594 8.045 -2.004 1.00 45.22 86 ASN A CA 1
ATOM 626 C C . ASN A 1 86 ? 19.296 8.56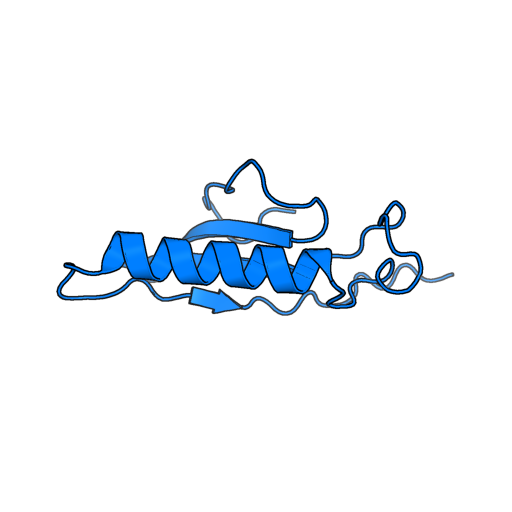0 -3.269 1.00 45.22 86 ASN A C 1
ATOM 628 O O . ASN A 1 86 ? 19.198 7.943 -4.332 1.00 45.22 86 ASN A O 1
ATOM 632 N N . HIS A 1 87 ? 19.878 9.760 -3.184 1.00 41.62 87 HIS A N 1
ATOM 633 C CA . HIS A 1 87 ? 20.693 10.359 -4.236 1.00 41.62 87 HIS A CA 1
ATOM 634 C C . HIS A 1 87 ? 21.935 9.485 -4.445 1.00 41.62 87 HIS A C 1
ATOM 636 O O . HIS A 1 87 ? 23.014 9.763 -3.930 1.00 41.62 87 HIS A O 1
ATOM 642 N N . GLY A 1 88 ? 21.783 8.409 -5.213 1.00 32.62 88 GLY A N 1
ATOM 643 C CA . GLY A 1 88 ? 22.907 7.786 -5.888 1.00 32.62 88 GLY A CA 1
ATOM 644 C C . GLY A 1 88 ? 23.431 8.795 -6.898 1.00 32.62 88 GLY A C 1
ATOM 645 O O . GLY A 1 88 ? 22.881 8.911 -7.990 1.00 32.62 88 GLY A O 1
ATOM 646 N N . HIS A 1 89 ? 24.427 9.577 -6.487 1.00 31.92 89 HIS A N 1
ATOM 647 C CA . HIS A 1 89 ? 25.234 10.390 -7.382 1.00 31.92 89 HIS A CA 1
ATOM 648 C C . HIS A 1 89 ? 25.734 9.508 -8.535 1.00 31.92 89 HIS A C 1
ATOM 650 O O . HIS A 1 89 ? 26.325 8.452 -8.296 1.00 31.92 89 HIS A O 1
ATOM 656 N N . GLY A 1 90 ? 25.443 9.936 -9.765 1.00 34.09 90 GLY A N 1
ATOM 657 C CA . GLY A 1 90 ? 26.270 9.607 -10.924 1.00 34.09 90 GLY A CA 1
ATOM 658 C C . GLY A 1 90 ? 27.491 10.510 -10.967 1.00 34.09 90 GLY A C 1
ATOM 659 O O . GLY A 1 90 ? 27.423 11.608 -10.364 1.00 34.09 90 GLY A O 1
#

Secondary structure (DSSP, 8-state):
--SSTTPEEPSSS-TTEEEEEEEETTEEEEEEEE---TT-SSGGGTTS---HHHHHHHHHHHHHHHHHTTT-SSPPPEEE----------

pLDDT: mean 87.97, std 15.99, range [31.92, 98.44]